Protein AF-A0A836WGA2-F1 (afdb_monomer_lite)

Foldseek 3Di:
DVVLVVVVPDDDPVVLQADDVVVVVVSLLVVLQVLLPDDDPDDDDDWACFDQYPVGTHGSCDLSSCVSNLDQEAEAEDEQLVVVLVVVVPDPPDDDDPRDSVVSVVSVVVRVVSVVVSCVSRVHYYHYAYDYPPCNVVSVVSVCVRVPD

Secondary structure (DSSP, 8-state):
-HHHHHHTT---HHHHTTS-HHHHHHHHHHHHHHHTT---S-------SEEEETTEEEESS-HHHHHHH--S-EEEEE--HHHHHHHHHT-TT---S---HHHHHHHHHHHHHHHHHHHHHH---EEEEE--TT-HHHHHHHHHHHTT-

Sequence (149 aa):
MFDVAKENGLKNRDELRKLPVIEQQKFQKIAAEKIATFTEQIIIIDTHAFINSPEGYYPGLPEHVLKIIQPTNFVAVSAKPEEIYNRRMKDDTRNRDKITLANIKKELDVQSGMISACAVITGSPVRLVLNREGKINEAADKIIQAIGL

Structure (mmCIF, N/CA/C/O backbone):
data_AF-A0A836WGA2-F1
#
_entry.id   AF-A0A836WGA2-F1
#
loop_
_atom_site.group_PDB
_atom_site.id
_atom_site.type_symbol
_atom_site.label_atom_id
_atom_site.label_alt_id
_atom_site.label_comp_id
_atom_site.label_asym_id
_atom_site.label_entity_id
_atom_site.label_seq_id
_atom_site.pdbx_PDB_ins_code
_atom_site.Cartn_x
_atom_site.Cartn_y
_atom_site.Cartn_z
_atom_site.occupancy
_atom_site.B_iso_or_equiv
_atom_site.auth_seq_id
_atom_site.auth_comp_id
_atom_site.auth_asym_id
_atom_site.auth_atom_id
_atom_site.pdbx_PDB_model_num
ATOM 1 N N . MET A 1 1 ? -4.755 11.347 -2.147 1.00 81.75 1 MET A N 1
ATOM 2 C CA . MET A 1 1 ? -3.511 12.132 -2.359 1.00 81.75 1 MET A CA 1
ATOM 3 C C . MET A 1 1 ? -3.539 12.951 -3.647 1.00 81.75 1 MET A C 1
ATOM 5 O O . MET A 1 1 ? -3.225 14.129 -3.583 1.00 81.75 1 MET A O 1
ATOM 9 N N . PHE A 1 2 ? -3.911 12.381 -4.803 1.00 84.00 2 PHE A N 1
ATOM 10 C CA . PHE A 1 2 ? -3.908 13.138 -6.065 1.00 84.00 2 PHE A CA 1
ATOM 11 C C . PHE A 1 2 ? -4.881 14.327 -6.078 1.00 84.00 2 PHE A C 1
ATOM 13 O O . PHE A 1 2 ? -4.492 15.389 -6.544 1.00 84.00 2 PHE A O 1
ATOM 20 N N . ASP A 1 3 ? -6.078 14.198 -5.500 1.00 84.88 3 ASP A N 1
ATOM 21 C CA . ASP A 1 3 ? -7.029 15.323 -5.436 1.00 84.88 3 ASP A CA 1
ATOM 22 C C . ASP A 1 3 ? -6.456 16.513 -4.660 1.00 84.88 3 ASP A C 1
ATOM 24 O O . ASP A 1 3 ? -6.488 17.640 -5.141 1.00 84.88 3 ASP A O 1
ATOM 28 N N . VAL A 1 4 ? -5.809 16.240 -3.523 1.00 85.56 4 VAL A N 1
ATOM 29 C CA . VAL A 1 4 ? -5.077 17.250 -2.744 1.00 85.56 4 VAL A CA 1
ATOM 30 C C . VAL A 1 4 ? -3.947 17.863 -3.574 1.00 85.56 4 VAL A C 1
ATOM 32 O O . VAL A 1 4 ? -3.788 19.078 -3.606 1.00 85.56 4 VAL A O 1
ATOM 35 N N . ALA A 1 5 ? -3.166 17.044 -4.282 1.00 84.81 5 ALA A N 1
ATOM 36 C CA . ALA A 1 5 ? -2.088 17.541 -5.134 1.00 84.81 5 ALA A CA 1
ATOM 37 C C . ALA A 1 5 ? -2.617 18.441 -6.267 1.00 84.81 5 ALA A C 1
ATOM 39 O O . ALA A 1 5 ? -2.002 19.457 -6.586 1.00 84.81 5 ALA A O 1
ATOM 40 N N . LYS A 1 6 ? -3.780 18.107 -6.838 1.00 87.75 6 LYS A N 1
ATOM 41 C CA . LYS A 1 6 ? -4.454 18.895 -7.875 1.00 87.75 6 LYS A CA 1
ATOM 42 C C . LYS A 1 6 ? -4.955 20.234 -7.336 1.00 87.75 6 LYS A C 1
ATOM 44 O O . LYS A 1 6 ? -4.751 21.257 -7.984 1.00 87.75 6 LYS A O 1
ATOM 49 N N . GLU A 1 7 ? -5.531 20.244 -6.134 1.00 87.62 7 GLU A N 1
ATOM 50 C CA . GLU A 1 7 ? -5.882 21.472 -5.400 1.00 87.62 7 GLU A CA 1
ATOM 51 C C . GLU A 1 7 ? -4.642 22.352 -5.127 1.00 87.62 7 GLU A C 1
ATOM 53 O O . GLU A 1 7 ? -4.758 23.569 -5.026 1.00 87.62 7 GLU A O 1
ATOM 58 N N . ASN A 1 8 ? -3.444 21.753 -5.086 1.00 80.62 8 ASN A N 1
ATOM 59 C CA . ASN A 1 8 ? -2.155 22.428 -4.898 1.00 80.62 8 ASN A CA 1
ATOM 60 C C . ASN A 1 8 ? -1.364 22.638 -6.212 1.00 80.62 8 ASN A C 1
ATOM 62 O O . ASN A 1 8 ? -0.170 22.932 -6.176 1.00 80.62 8 ASN A O 1
ATOM 66 N N . GLY A 1 9 ? -2.013 22.514 -7.377 1.00 81.62 9 GLY A N 1
ATOM 67 C CA . GLY A 1 9 ? -1.449 22.918 -8.671 1.00 81.62 9 GLY A CA 1
ATOM 68 C C . GLY A 1 9 ? -0.796 21.816 -9.513 1.00 81.62 9 GLY A C 1
ATOM 69 O O . GLY A 1 9 ? -0.323 22.119 -10.611 1.00 81.62 9 GLY A O 1
ATOM 70 N N . LEU A 1 10 ? -0.796 20.548 -9.075 1.00 85.12 10 LEU A N 1
ATOM 71 C CA . LEU A 1 10 ? -0.356 19.440 -9.934 1.00 85.12 10 LEU A CA 1
ATOM 72 C C . LEU A 1 10 ? -1.381 19.131 -11.026 1.00 85.12 10 LEU A C 1
ATOM 74 O O . LEU A 1 10 ? -2.580 19.012 -10.770 1.00 85.12 10 LEU A O 1
ATOM 78 N N . LYS A 1 11 ? -0.892 18.921 -12.250 1.00 80.38 11 LYS A N 1
ATOM 79 C CA . LYS A 1 11 ? -1.747 18.609 -13.404 1.00 80.38 11 LYS A CA 1
ATOM 80 C C . LYS A 1 11 ? -1.833 17.112 -13.668 1.00 80.38 11 LYS A C 1
ATOM 82 O O . LYS A 1 11 ? -2.869 16.643 -14.138 1.00 80.38 11 LYS A O 1
ATOM 87 N N . ASN A 1 12 ? -0.775 16.362 -13.355 1.00 79.00 12 ASN A N 1
ATOM 88 C CA . ASN A 1 12 ? -0.683 14.938 -13.666 1.00 79.00 12 ASN A CA 1
ATOM 89 C C . ASN A 1 12 ? -0.367 14.087 -12.421 1.00 79.00 12 ASN A C 1
ATOM 91 O O . ASN A 1 12 ? 0.482 14.429 -11.602 1.00 79.00 12 ASN A O 1
ATOM 95 N N . ARG A 1 13 ? -1.022 12.926 -12.297 1.00 73.81 13 ARG A N 1
ATOM 96 C CA . ARG A 1 13 ? -0.765 11.936 -11.239 1.00 73.81 13 ARG A CA 1
ATOM 97 C C . ARG A 1 13 ? 0.671 11.409 -11.277 1.00 73.81 13 ARG A C 1
ATOM 99 O O . ARG A 1 13 ? 1.224 11.095 -10.229 1.00 73.81 13 ARG A O 1
ATOM 106 N N . ASP A 1 14 ? 1.286 11.330 -12.454 1.00 74.50 14 ASP A N 1
ATOM 107 C CA . ASP A 1 14 ? 2.675 10.883 -12.591 1.00 74.50 14 ASP A CA 1
ATOM 108 C C . ASP A 1 14 ? 3.701 11.889 -12.056 1.00 74.50 14 ASP A C 1
ATOM 110 O O . ASP A 1 14 ? 4.801 11.490 -11.674 1.00 74.50 14 ASP A O 1
ATOM 114 N N . GLU A 1 15 ? 3.359 13.177 -11.998 1.00 80.25 15 GLU A N 1
ATOM 115 C CA . GLU A 1 15 ? 4.223 14.209 -11.410 1.00 80.25 15 GLU A CA 1
ATOM 116 C C . GLU A 1 15 ? 4.296 14.054 -9.888 1.00 80.25 15 GLU A C 1
ATOM 118 O O . GLU A 1 15 ? 5.348 14.271 -9.294 1.00 80.25 15 GLU A O 1
ATOM 123 N N . LEU A 1 16 ? 3.213 13.581 -9.264 1.00 82.38 16 LEU A N 1
ATOM 124 C CA . LEU A 1 16 ? 3.095 13.438 -7.814 1.00 82.38 16 LEU A CA 1
ATOM 125 C C . LEU A 1 16 ? 4.182 12.534 -7.216 1.00 82.38 16 LEU A C 1
ATOM 127 O O . LEU A 1 16 ? 4.780 12.885 -6.205 1.00 82.38 16 LEU A O 1
ATOM 131 N N . ARG A 1 17 ? 4.485 11.400 -7.863 1.00 79.06 17 ARG A N 1
ATOM 132 C CA . ARG A 1 17 ? 5.534 10.464 -7.407 1.00 79.06 17 ARG A CA 1
ATOM 133 C C . ARG A 1 17 ? 6.962 10.989 -7.598 1.00 79.06 17 ARG A C 1
ATOM 135 O O . ARG A 1 17 ? 7.895 10.422 -7.036 1.00 79.06 17 ARG A O 1
ATOM 142 N N . LYS A 1 18 ? 7.136 12.036 -8.412 1.00 83.12 18 LYS A N 1
ATOM 143 C CA . LYS A 1 18 ? 8.435 12.655 -8.716 1.00 83.12 18 LYS A CA 1
ATOM 144 C C . LYS A 1 18 ? 8.751 13.850 -7.820 1.00 83.12 18 LYS A C 1
ATOM 146 O O . LYS A 1 18 ? 9.874 14.342 -7.865 1.00 83.12 18 LYS A O 1
ATOM 151 N N . LEU A 1 19 ? 7.781 14.328 -7.041 1.00 84.81 19 LEU A N 1
ATOM 152 C CA . LEU A 1 19 ? 8.011 15.404 -6.084 1.00 84.81 19 LEU A CA 1
ATOM 153 C C . LEU A 1 19 ? 9.009 14.970 -5.002 1.00 84.81 19 LEU A C 1
ATOM 155 O O . LEU A 1 19 ? 9.092 13.777 -4.699 1.00 84.81 19 LEU A O 1
ATOM 159 N N . PRO A 1 20 ? 9.712 15.918 -4.362 1.00 87.81 20 PRO A N 1
ATOM 160 C CA . PRO A 1 20 ? 10.477 15.630 -3.154 1.00 87.81 20 PRO A C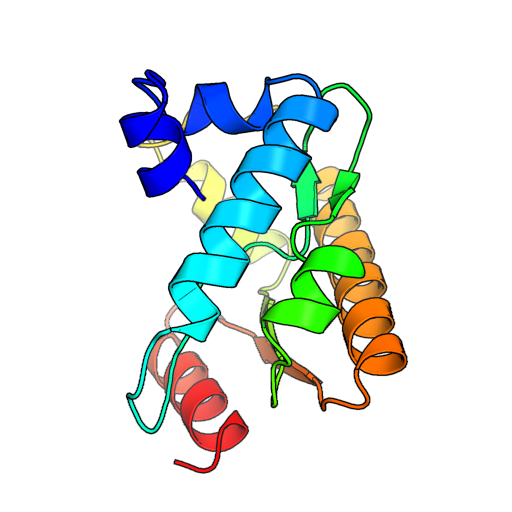A 1
ATOM 161 C C . PRO A 1 20 ? 9.598 14.954 -2.097 1.00 87.81 20 PRO A C 1
ATOM 163 O O . PRO A 1 20 ? 8.428 15.319 -1.939 1.00 87.81 20 PRO A O 1
ATOM 166 N N . VAL A 1 21 ? 10.151 14.005 -1.338 1.00 86.25 21 VAL A N 1
ATOM 167 C CA . VAL A 1 21 ? 9.380 13.258 -0.327 1.00 86.25 21 VAL A CA 1
ATOM 168 C C . VAL A 1 21 ? 8.699 14.172 0.697 1.00 86.25 21 VAL A C 1
ATOM 170 O O . VAL A 1 21 ? 7.596 13.864 1.136 1.00 86.25 21 VAL A O 1
ATOM 173 N N . ILE A 1 22 ? 9.280 15.329 1.021 1.00 88.25 22 ILE A N 1
ATOM 174 C CA . ILE A 1 22 ? 8.676 16.318 1.934 1.00 88.25 22 ILE A CA 1
ATOM 175 C C . ILE A 1 22 ? 7.317 16.825 1.415 1.00 88.25 22 ILE A C 1
ATOM 177 O O . ILE A 1 22 ? 6.350 16.900 2.175 1.00 88.25 22 ILE A O 1
ATOM 181 N N . GLU A 1 23 ? 7.199 17.117 0.117 1.00 89.00 23 GLU A N 1
ATOM 182 C CA . GLU A 1 23 ? 5.922 17.537 -0.478 1.00 89.00 23 GLU A CA 1
ATOM 183 C C . GLU A 1 23 ? 4.923 16.373 -0.517 1.00 89.00 23 GLU A C 1
ATOM 185 O O . GLU A 1 23 ? 3.735 16.545 -0.237 1.00 89.00 23 GLU A O 1
ATOM 190 N N . GLN A 1 24 ? 5.408 15.156 -0.783 1.00 88.94 24 GLN A N 1
ATOM 191 C CA . GLN A 1 24 ? 4.568 13.958 -0.743 1.00 88.94 24 GLN A CA 1
ATOM 192 C C . GLN A 1 24 ? 4.015 13.704 0.669 1.00 88.94 24 GLN A C 1
ATOM 194 O O . GLN A 1 24 ? 2.822 13.439 0.805 1.00 88.94 24 GLN A O 1
ATOM 199 N N . GLN A 1 25 ? 4.831 13.870 1.716 1.00 90.94 25 GLN A N 1
ATOM 200 C CA . GLN A 1 25 ? 4.411 13.780 3.122 1.00 90.94 25 GLN A CA 1
ATOM 201 C C . GLN A 1 25 ? 3.300 14.780 3.445 1.00 90.94 25 GLN A C 1
ATOM 203 O O . GLN A 1 25 ? 2.289 14.420 4.051 1.00 90.94 25 GLN A O 1
ATOM 208 N N . LYS A 1 26 ? 3.452 16.033 3.003 1.00 92.38 26 LYS A N 1
ATOM 209 C CA . LYS A 1 26 ? 2.434 17.072 3.195 1.00 92.38 26 LYS A CA 1
ATOM 210 C C . LYS A 1 26 ? 1.101 16.667 2.562 1.00 92.38 26 LYS A C 1
ATOM 212 O O . LYS A 1 26 ? 0.062 16.744 3.218 1.00 92.38 26 LYS A O 1
ATOM 217 N N . PHE A 1 27 ? 1.115 16.189 1.318 1.00 92.62 27 PHE A N 1
ATOM 218 C CA . PHE A 1 27 ? -0.109 15.757 0.636 1.00 92.62 27 PHE A CA 1
ATOM 219 C C . PHE A 1 27 ? -0.707 14.471 1.211 1.00 92.62 27 PHE A C 1
ATOM 221 O O . PHE A 1 27 ? -1.932 14.339 1.237 1.00 92.62 27 PHE A O 1
ATOM 228 N N . GLN A 1 28 ? 0.121 13.538 1.688 1.00 93.62 28 GLN A N 1
ATOM 229 C CA . GLN A 1 28 ? -0.342 12.352 2.408 1.00 93.62 28 GLN A CA 1
ATOM 230 C C . GLN A 1 28 ? -1.082 12.742 3.686 1.00 93.62 28 GLN A C 1
ATOM 232 O O . GLN A 1 28 ? -2.193 12.262 3.905 1.00 93.62 28 GLN A O 1
ATOM 237 N N . LYS A 1 29 ? -0.512 13.652 4.483 1.00 95.19 29 LYS A N 1
ATOM 238 C CA . LYS A 1 29 ? -1.124 14.128 5.725 1.00 95.19 29 LYS A CA 1
ATOM 239 C C . LYS A 1 29 ? -2.480 14.792 5.480 1.00 95.19 29 LYS A C 1
ATOM 241 O O . LYS A 1 29 ? -3.461 14.382 6.085 1.00 95.19 29 LYS A O 1
ATOM 246 N N . ILE A 1 30 ? -2.560 15.741 4.547 1.00 95.25 30 ILE A N 1
ATOM 247 C CA . ILE A 1 30 ? -3.824 16.430 4.228 1.00 95.25 30 ILE A CA 1
ATOM 248 C C . ILE A 1 30 ? -4.874 15.434 3.711 1.00 95.25 30 ILE A C 1
ATOM 250 O O . ILE A 1 30 ? -6.047 15.510 4.071 1.00 95.25 30 ILE A O 1
ATOM 254 N N . ALA A 1 31 ? -4.467 14.472 2.875 1.00 95.12 31 ALA A N 1
ATOM 255 C CA . ALA A 1 31 ? -5.382 13.442 2.391 1.00 95.12 31 ALA A CA 1
ATOM 256 C C . ALA A 1 31 ? -5.890 12.544 3.529 1.00 95.12 31 ALA A C 1
ATOM 258 O O . ALA A 1 31 ? -7.075 12.225 3.552 1.00 95.12 31 ALA A O 1
ATOM 259 N N . ALA A 1 32 ? -5.017 12.164 4.464 1.00 96.81 32 ALA A N 1
ATOM 260 C CA . ALA A 1 32 ? -5.381 11.387 5.643 1.00 96.81 32 ALA A CA 1
ATOM 261 C C . ALA A 1 32 ? -6.368 12.145 6.540 1.00 96.81 32 ALA A C 1
ATOM 263 O O . ALA A 1 32 ? -7.379 11.576 6.938 1.00 96.81 32 ALA A O 1
ATOM 264 N N . GLU A 1 33 ? -6.116 13.431 6.799 1.00 96.94 33 GLU A N 1
ATOM 265 C CA . GLU A 1 33 ? -7.012 14.290 7.583 1.00 96.94 33 GLU A CA 1
ATOM 266 C C . GLU A 1 33 ? -8.384 14.407 6.915 1.00 96.94 33 GLU A C 1
ATOM 268 O O . GLU A 1 33 ? -9.397 14.250 7.586 1.00 96.94 33 GLU A O 1
ATOM 273 N N . LYS A 1 34 ? -8.435 14.588 5.587 1.00 95.81 34 LYS A N 1
ATOM 274 C CA . LYS A 1 34 ? -9.697 14.618 4.830 1.00 95.81 34 LYS A CA 1
ATOM 275 C C . LYS A 1 34 ? -10.462 13.297 4.948 1.00 95.81 34 LYS A C 1
ATOM 277 O O . LYS A 1 34 ? -11.654 13.319 5.234 1.00 95.81 34 LYS A O 1
ATOM 282 N N . ILE A 1 35 ? -9.785 12.160 4.774 1.00 95.56 35 ILE A N 1
ATOM 283 C CA . ILE A 1 35 ? -10.393 10.827 4.926 1.00 95.56 35 ILE A CA 1
ATOM 284 C C . ILE A 1 35 ? -10.947 10.632 6.342 1.00 95.56 35 ILE A C 1
ATOM 286 O O . ILE A 1 35 ? -12.046 10.117 6.489 1.00 95.56 35 ILE A O 1
ATOM 290 N N . ALA A 1 36 ? -10.238 11.088 7.376 1.00 95.44 36 ALA A N 1
ATOM 291 C CA . ALA A 1 36 ? -10.691 10.971 8.762 1.00 95.44 36 ALA A CA 1
ATOM 292 C C . ALA A 1 36 ? -11.959 11.793 9.081 1.00 95.44 36 ALA A C 1
ATOM 294 O O . ALA A 1 36 ? -12.542 11.611 10.145 1.00 95.44 36 ALA A O 1
ATOM 295 N N . THR A 1 37 ? -12.399 12.688 8.184 1.00 96.12 37 THR A N 1
ATOM 296 C CA . THR A 1 37 ? -13.664 13.432 8.346 1.00 96.12 37 THR A CA 1
ATOM 297 C C . THR A 1 37 ? -14.891 12.699 7.802 1.00 96.12 37 THR A C 1
ATOM 299 O O . THR A 1 37 ? -16.013 13.140 8.044 1.00 96.12 37 THR A O 1
ATOM 302 N N . PHE A 1 38 ? -14.696 11.611 7.055 1.00 96.12 38 PHE A N 1
ATOM 303 C CA . PHE A 1 38 ? -15.779 10.810 6.490 1.00 96.12 38 PHE A CA 1
ATOM 304 C C . PHE A 1 38 ? -16.560 10.095 7.598 1.00 96.12 38 PHE A C 1
ATOM 306 O O . PHE A 1 38 ? -15.986 9.630 8.583 1.00 96.12 38 PHE A O 1
ATOM 313 N N . THR A 1 39 ? -17.884 10.048 7.455 1.00 94.81 39 THR A N 1
ATOM 314 C CA . THR A 1 39 ? -18.818 9.541 8.480 1.00 94.81 39 THR A CA 1
ATOM 315 C C . THR A 1 39 ? -19.548 8.276 8.042 1.00 94.81 39 THR A C 1
ATOM 317 O O . THR A 1 39 ? -20.377 7.739 8.779 1.00 94.81 39 THR A O 1
ATOM 320 N N . GLU A 1 40 ? -19.245 7.787 6.843 1.00 94.81 40 GLU A N 1
ATOM 321 C CA . GLU A 1 40 ? -19.740 6.534 6.309 1.00 94.81 40 GLU A CA 1
ATOM 322 C C . GLU A 1 40 ? -19.322 5.359 7.198 1.00 94.81 40 GLU A C 1
ATOM 324 O O . GLU A 1 40 ? -18.217 5.309 7.735 1.00 94.81 40 GLU A O 1
ATOM 329 N N . GLN A 1 41 ? -20.203 4.362 7.306 1.00 92.00 41 GLN A N 1
ATOM 330 C CA . GLN A 1 41 ? -19.942 3.168 8.111 1.00 92.00 41 GLN A CA 1
ATOM 331 C C . GLN A 1 41 ? -18.722 2.380 7.612 1.00 92.00 41 GLN A C 1
ATOM 333 O O . GLN A 1 41 ? -18.029 1.746 8.406 1.00 92.00 41 GLN A O 1
ATOM 338 N N . ILE A 1 42 ? -18.483 2.384 6.296 1.00 93.00 42 ILE A N 1
ATOM 339 C CA . ILE A 1 42 ? -17.392 1.650 5.654 1.00 93.00 42 ILE A CA 1
ATOM 340 C C . ILE A 1 42 ? -16.716 2.569 4.649 1.00 93.00 42 ILE A C 1
ATOM 342 O O . ILE A 1 42 ? -17.334 3.014 3.682 1.00 93.00 42 ILE A O 1
ATOM 346 N N . ILE A 1 43 ? -15.425 2.804 4.862 1.00 94.88 43 ILE A N 1
ATOM 347 C CA . ILE A 1 43 ? -14.580 3.610 3.985 1.00 94.88 43 ILE A CA 1
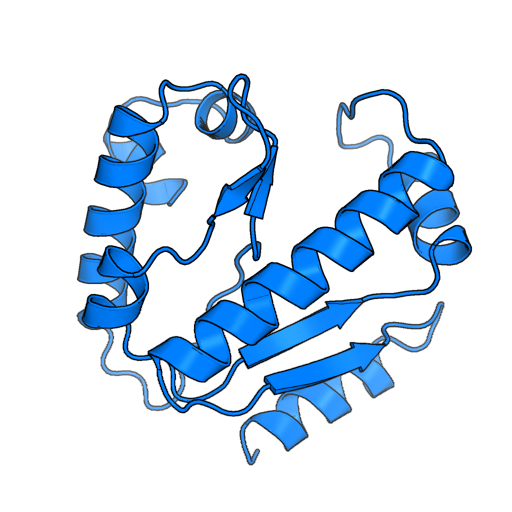ATOM 348 C C . ILE A 1 43 ? -13.518 2.689 3.387 1.00 94.88 43 ILE A C 1
ATOM 350 O O . ILE A 1 43 ? -12.674 2.145 4.099 1.00 94.88 43 ILE A O 1
ATOM 354 N N . ILE A 1 44 ? -13.551 2.512 2.065 1.00 94.62 44 ILE A N 1
ATOM 355 C CA . ILE A 1 44 ? -12.538 1.743 1.335 1.00 94.62 44 ILE A CA 1
ATOM 356 C C . ILE A 1 44 ? -11.507 2.712 0.765 1.00 94.62 44 ILE A C 1
ATOM 358 O O . ILE A 1 44 ? -11.834 3.589 -0.034 1.00 94.62 44 ILE A O 1
ATOM 362 N N . ILE A 1 45 ? -10.248 2.527 1.156 1.00 95.12 45 ILE A N 1
ATOM 363 C CA . ILE A 1 45 ? -9.133 3.364 0.714 1.00 95.12 45 ILE A CA 1
ATOM 364 C C . ILE A 1 45 ? -8.294 2.571 -0.291 1.00 95.12 45 ILE A C 1
ATOM 366 O O . ILE A 1 45 ? -7.483 1.731 0.095 1.00 95.12 45 ILE A O 1
ATOM 370 N N . ASP A 1 46 ? -8.474 2.849 -1.585 1.00 93.69 46 ASP A N 1
ATOM 371 C CA . ASP A 1 46 ? -7.579 2.342 -2.632 1.00 93.69 46 ASP A CA 1
ATOM 372 C C . ASP A 1 46 ? -6.264 3.130 -2.613 1.00 93.69 46 ASP A C 1
ATOM 374 O O . ASP A 1 46 ? -6.206 4.321 -2.935 1.00 93.69 46 ASP A O 1
ATOM 378 N N . THR A 1 47 ? -5.197 2.467 -2.183 1.00 92.88 47 THR A N 1
ATOM 379 C CA . THR A 1 47 ? -3.871 3.062 -2.057 1.00 92.88 47 THR A CA 1
ATOM 380 C C . THR A 1 47 ? -2.785 2.026 -2.310 1.00 92.88 47 THR A C 1
ATOM 382 O O . THR A 1 47 ? -3.017 0.818 -2.319 1.00 92.88 47 THR A O 1
ATOM 385 N N . HIS A 1 48 ? -1.562 2.503 -2.508 1.00 92.44 48 HIS A N 1
ATOM 386 C CA . HIS A 1 48 ? -0.396 1.643 -2.633 1.00 92.44 48 HIS A CA 1
ATOM 387 C C . HIS A 1 48 ? 0.289 1.470 -1.273 1.00 92.44 48 HIS A C 1
ATOM 389 O O . HIS A 1 48 ? 0.378 2.419 -0.500 1.00 92.44 48 HIS A O 1
ATOM 395 N N . ALA A 1 49 ? 0.845 0.285 -1.005 1.00 94.25 49 ALA A N 1
ATOM 396 C CA . ALA A 1 49 ? 1.701 0.070 0.167 1.00 94.25 49 ALA A CA 1
ATOM 397 C C . ALA A 1 49 ? 2.956 0.959 0.124 1.00 94.25 49 ALA A C 1
ATOM 399 O O . ALA A 1 49 ? 3.422 1.453 1.148 1.00 94.25 49 ALA A O 1
ATOM 400 N N . PHE A 1 50 ? 3.469 1.192 -1.084 1.00 92.69 50 PHE A N 1
ATOM 401 C CA . PHE A 1 50 ? 4.577 2.089 -1.370 1.00 92.69 50 PHE A CA 1
ATOM 402 C C . PHE A 1 50 ? 4.454 2.661 -2.775 1.00 92.69 50 PHE A C 1
ATOM 404 O O . PHE A 1 50 ? 3.736 2.134 -3.624 1.00 92.69 50 PHE A O 1
ATOM 411 N N . ILE A 1 51 ? 5.227 3.702 -3.039 1.00 87.12 51 ILE A N 1
ATOM 412 C CA . ILE A 1 51 ? 5.451 4.229 -4.379 1.00 87.12 51 ILE A CA 1
ATOM 413 C C . ILE A 1 51 ? 6.946 4.296 -4.668 1.00 87.12 51 ILE A C 1
ATOM 415 O O . ILE A 1 51 ? 7.764 4.493 -3.771 1.00 87.12 51 ILE A O 1
ATOM 419 N N . ASN A 1 52 ? 7.298 4.116 -5.938 1.00 83.62 52 ASN A N 1
ATOM 420 C CA . ASN A 1 52 ? 8.663 4.318 -6.406 1.00 83.62 52 ASN A CA 1
ATOM 421 C C . ASN A 1 52 ? 8.910 5.827 -6.508 1.00 83.62 52 ASN A C 1
ATOM 423 O O . ASN A 1 52 ? 8.284 6.490 -7.342 1.00 83.62 52 ASN A O 1
ATOM 427 N N . SER A 1 53 ? 9.798 6.349 -5.666 1.00 80.62 53 SER A N 1
ATOM 428 C CA . SER A 1 53 ? 10.291 7.724 -5.724 1.00 80.62 53 SER A CA 1
ATOM 429 C C . SER A 1 53 ? 11.760 7.740 -6.177 1.00 80.62 53 SER A C 1
ATOM 431 O O . SER A 1 53 ? 12.417 6.692 -6.185 1.00 80.62 53 SER A O 1
ATOM 433 N N . PRO A 1 54 ? 12.315 8.912 -6.532 1.00 76.19 54 PRO A N 1
ATOM 434 C CA . PRO A 1 54 ? 13.749 9.051 -6.802 1.00 76.19 54 PRO A CA 1
ATOM 435 C C . PRO A 1 54 ? 14.654 8.606 -5.638 1.00 76.19 54 PRO A C 1
ATOM 437 O O . PRO A 1 54 ? 15.814 8.272 -5.856 1.00 76.19 54 PRO A O 1
ATOM 440 N N . GLU A 1 55 ? 14.122 8.580 -4.414 1.00 83.19 55 GLU A N 1
ATOM 441 C CA . GLU A 1 55 ? 14.838 8.259 -3.173 1.00 83.19 55 GLU A CA 1
ATOM 442 C C . GLU A 1 55 ? 14.663 6.784 -2.751 1.00 83.19 5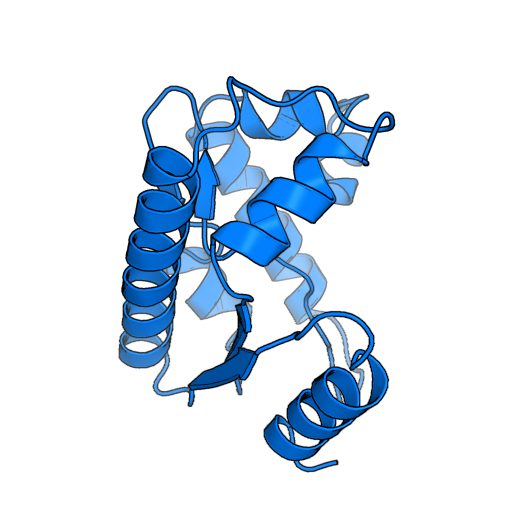5 GLU A C 1
ATOM 444 O O . GLU A 1 55 ? 15.245 6.345 -1.760 1.00 83.19 55 GLU A O 1
ATOM 449 N N . GLY A 1 56 ? 13.881 5.997 -3.502 1.00 86.50 56 GLY A N 1
ATOM 450 C CA . GLY A 1 56 ? 13.629 4.577 -3.248 1.00 86.50 56 GLY A CA 1
ATOM 451 C C . GLY A 1 56 ? 12.145 4.247 -3.077 1.00 86.50 56 GLY A C 1
ATOM 452 O O . GLY A 1 56 ? 11.268 4.901 -3.640 1.00 86.50 56 GLY A O 1
ATOM 453 N N . TYR A 1 57 ? 11.850 3.189 -2.317 1.00 90.25 57 TYR A N 1
ATOM 454 C CA . TYR A 1 57 ? 10.472 2.819 -1.991 1.00 90.25 57 TYR A CA 1
ATOM 455 C C . TYR A 1 57 ? 9.954 3.710 -0.866 1.00 90.25 57 TYR A C 1
ATOM 457 O O . TYR A 1 57 ? 10.318 3.531 0.296 1.00 90.25 57 TYR A O 1
ATOM 465 N N . TYR A 1 58 ? 9.096 4.663 -1.211 1.00 91.56 58 TYR A N 1
ATOM 466 C CA . TYR A 1 58 ? 8.490 5.560 -0.242 1.00 91.56 58 TYR A CA 1
ATOM 467 C C . TYR A 1 58 ? 7.158 4.977 0.267 1.00 91.56 58 TYR A C 1
ATOM 469 O O . TYR A 1 58 ? 6.307 4.636 -0.563 1.00 91.56 58 TYR A O 1
ATOM 477 N N . PRO A 1 59 ? 6.948 4.829 1.591 1.00 94.00 59 PRO A N 1
ATOM 478 C CA . PRO A 1 59 ? 5.728 4.231 2.128 1.00 94.00 59 PRO A CA 1
ATOM 479 C C . PRO A 1 59 ? 4.474 5.020 1.741 1.00 94.00 59 PRO A C 1
ATOM 481 O O . PRO A 1 59 ? 4.419 6.242 1.875 1.00 94.00 59 PRO A O 1
ATOM 484 N N . GLY A 1 60 ? 3.436 4.313 1.299 1.00 93.81 60 GLY A N 1
ATOM 485 C CA . GLY A 1 60 ? 2.125 4.913 1.039 1.00 93.81 60 GLY A CA 1
ATOM 486 C C . GLY A 1 60 ? 1.300 5.121 2.310 1.00 93.81 60 GLY A C 1
ATOM 487 O O . GLY A 1 60 ? 0.400 5.957 2.326 1.00 93.81 60 GLY A O 1
ATOM 488 N N . LEU A 1 61 ? 1.630 4.385 3.376 1.00 95.81 61 LEU A N 1
ATOM 489 C CA . LEU A 1 61 ? 0.982 4.444 4.686 1.00 95.81 61 LEU A CA 1
ATOM 490 C C . LEU A 1 61 ? 2.032 4.552 5.809 1.00 95.81 61 LEU A C 1
ATOM 492 O O . LEU A 1 61 ? 2.200 3.621 6.595 1.00 95.81 61 LEU A O 1
ATOM 496 N N . PRO A 1 62 ? 2.800 5.654 5.879 1.00 95.38 62 PRO A N 1
ATOM 497 C CA . PRO A 1 62 ? 3.729 5.879 6.982 1.00 95.38 62 PRO A CA 1
ATOM 498 C C . PRO A 1 62 ? 2.985 6.097 8.307 1.00 95.38 62 PRO A C 1
ATOM 500 O O . PRO A 1 62 ? 1.795 6.412 8.334 1.00 95.38 62 PRO A O 1
ATOM 503 N N . GLU A 1 63 ? 3.711 6.001 9.421 1.00 95.81 63 GLU A N 1
ATOM 504 C CA . GLU A 1 63 ? 3.157 6.099 10.780 1.00 95.81 63 GLU A CA 1
ATOM 505 C C . GLU A 1 63 ? 2.246 7.324 10.986 1.00 95.81 63 GLU A C 1
ATOM 507 O O . GLU A 1 63 ? 1.160 7.199 11.548 1.00 95.81 63 GLU A O 1
ATOM 512 N N . HIS A 1 64 ? 2.647 8.502 10.497 1.00 94.88 64 HIS A N 1
ATOM 513 C CA . HIS A 1 64 ? 1.851 9.722 10.654 1.00 94.88 64 HIS A CA 1
ATOM 514 C C . HIS A 1 64 ? 0.497 9.652 9.929 1.00 94.88 64 HIS A C 1
ATOM 516 O O . HIS A 1 64 ? -0.466 10.239 10.407 1.00 94.88 64 HIS A O 1
ATOM 522 N N . VAL A 1 65 ? 0.403 8.918 8.815 1.00 97.19 65 VAL A N 1
ATOM 523 C CA . VAL A 1 65 ? -0.864 8.655 8.116 1.00 97.19 65 VAL A CA 1
ATOM 524 C C . VAL A 1 65 ? -1.681 7.623 8.884 1.00 97.19 65 VAL A C 1
ATOM 526 O O . VAL A 1 65 ? -2.870 7.832 9.113 1.00 97.19 65 VAL A O 1
ATOM 529 N N . LEU A 1 66 ? -1.048 6.530 9.321 1.00 97.69 66 LEU A N 1
ATOM 530 C CA . LEU A 1 66 ? -1.712 5.457 10.067 1.00 97.69 66 LEU A CA 1
ATOM 531 C C . LEU A 1 66 ? -2.351 5.964 11.368 1.00 97.69 66 LEU A C 1
ATOM 533 O O . LEU A 1 66 ? -3.465 5.564 11.689 1.00 97.69 66 LEU A O 1
ATOM 537 N N . LYS A 1 67 ? -1.688 6.888 12.075 1.00 96.94 67 LYS A N 1
ATOM 538 C CA . LYS A 1 67 ? -2.210 7.533 13.293 1.00 96.94 67 LYS A CA 1
ATOM 539 C C . LYS A 1 67 ? -3.474 8.364 13.059 1.00 96.94 67 LYS A C 1
ATOM 541 O O . LYS A 1 67 ? -4.279 8.496 13.978 1.00 96.94 67 LYS A O 1
ATOM 546 N N . ILE A 1 68 ? -3.628 8.925 11.858 1.00 97.56 68 ILE A N 1
ATOM 547 C CA . ILE A 1 68 ? -4.782 9.748 11.477 1.00 97.56 68 ILE A CA 1
ATOM 548 C C . ILE A 1 68 ? -5.923 8.858 10.976 1.00 97.56 68 ILE A C 1
ATOM 550 O O . ILE A 1 68 ? -7.043 8.990 11.449 1.00 97.56 68 ILE A O 1
ATOM 554 N N . ILE A 1 69 ? -5.635 7.944 10.042 1.00 96.69 69 ILE A N 1
ATOM 555 C CA . ILE A 1 69 ? -6.657 7.110 9.390 1.00 96.69 69 ILE A CA 1
ATOM 556 C C . ILE A 1 69 ? -7.180 6.011 10.321 1.00 96.69 69 ILE A C 1
ATOM 558 O O . ILE A 1 69 ? -8.346 5.651 10.219 1.00 96.69 69 ILE A O 1
ATOM 562 N N . GLN A 1 70 ? -6.327 5.464 11.196 1.00 96.44 70 GLN A N 1
ATOM 563 C CA . GLN A 1 70 ? -6.664 4.367 12.116 1.00 96.44 70 GLN A CA 1
ATOM 564 C C . GLN A 1 70 ? -7.393 3.202 11.413 1.00 96.44 70 GLN A C 1
ATOM 566 O O . GLN A 1 70 ? -8.517 2.854 11.776 1.00 96.44 70 GLN A O 1
ATOM 571 N N . PRO A 1 71 ? -6.785 2.604 10.367 1.00 96.00 71 PRO A N 1
ATOM 572 C CA . PRO A 1 71 ? -7.454 1.592 9.557 1.00 96.00 71 PRO A CA 1
ATOM 573 C C . PRO A 1 71 ? -7.786 0.354 10.389 1.00 96.00 71 PRO A C 1
ATOM 575 O O . PRO A 1 71 ? -6.934 -0.131 11.127 1.00 96.00 71 PRO A O 1
ATOM 578 N N . THR A 1 72 ? -8.980 -0.213 10.221 1.00 95.75 72 THR A N 1
ATOM 579 C CA . THR A 1 72 ? -9.405 -1.427 10.943 1.00 95.75 72 THR A CA 1
ATOM 580 C C . THR A 1 72 ? -8.936 -2.715 10.273 1.00 95.75 72 THR A C 1
ATOM 582 O O . THR A 1 72 ? -8.811 -3.744 10.927 1.00 95.75 72 THR A O 1
ATOM 585 N N . ASN A 1 73 ? -8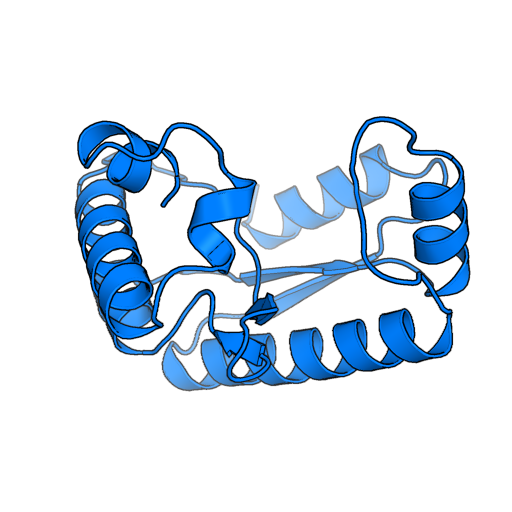.671 -2.680 8.964 1.00 95.62 73 ASN A N 1
ATOM 586 C CA . ASN A 1 73 ? -8.292 -3.837 8.160 1.00 95.62 73 ASN A CA 1
ATOM 587 C C . ASN A 1 73 ? -7.332 -3.398 7.051 1.00 95.62 73 ASN A C 1
ATOM 589 O O . ASN A 1 73 ? -7.490 -2.327 6.466 1.00 95.62 73 ASN A O 1
ATOM 593 N N . PHE A 1 74 ? -6.392 -4.269 6.692 1.00 96.88 74 PHE A N 1
ATOM 594 C CA . PHE A 1 74 ? -5.624 -4.144 5.456 1.00 96.88 74 PHE A CA 1
ATOM 595 C C . PHE A 1 74 ? -5.980 -5.271 4.500 1.00 96.88 74 PHE A C 1
ATOM 597 O O . PHE A 1 74 ? -6.048 -6.440 4.887 1.00 96.88 74 PHE A O 1
ATOM 604 N N . VAL A 1 75 ? -6.119 -4.934 3.221 1.00 96.81 75 VAL A N 1
ATOM 605 C CA . VAL A 1 75 ? -6.280 -5.923 2.158 1.00 96.81 75 VAL A CA 1
ATOM 606 C C . VAL A 1 75 ? -5.155 -5.757 1.146 1.00 96.81 75 VAL A C 1
ATOM 608 O O . VAL A 1 75 ? -5.094 -4.778 0.408 1.00 96.81 75 VAL A O 1
ATOM 611 N N . ALA A 1 76 ? -4.239 -6.723 1.122 1.00 96.31 76 ALA A N 1
ATOM 612 C CA . ALA A 1 76 ? -3.140 -6.761 0.172 1.00 96.31 76 ALA A CA 1
ATOM 613 C C . ALA A 1 76 ? -3.575 -7.545 -1.068 1.00 96.31 76 ALA A C 1
ATOM 615 O O . ALA A 1 76 ? -3.628 -8.776 -1.051 1.00 96.31 76 ALA A O 1
ATOM 616 N N . VAL A 1 77 ? -3.882 -6.838 -2.155 1.00 96.06 77 VAL A N 1
ATOM 617 C CA . VAL A 1 77 ? -4.192 -7.469 -3.443 1.00 96.06 77 VAL A CA 1
ATOM 618 C C . VAL A 1 77 ? -2.891 -7.756 -4.193 1.00 96.06 77 VAL A C 1
ATOM 620 O O . VAL A 1 77 ? -2.032 -6.887 -4.342 1.00 96.06 77 VAL A O 1
ATOM 623 N N . SER A 1 78 ? -2.734 -8.991 -4.662 1.00 95.00 78 SER A N 1
ATOM 624 C CA . SER A 1 78 ? -1.562 -9.448 -5.411 1.00 95.00 78 SER A CA 1
ATOM 625 C C . SER A 1 78 ? -1.964 -10.437 -6.510 1.00 95.00 78 SER A C 1
ATOM 627 O O . SER A 1 78 ? -3.115 -10.856 -6.600 1.00 95.00 78 SER A O 1
ATOM 629 N N . ALA A 1 79 ? -1.028 -10.805 -7.375 1.00 96.31 79 ALA A N 1
ATOM 630 C CA . ALA A 1 79 ? -1.172 -11.858 -8.373 1.00 96.31 79 ALA A CA 1
ATOM 631 C C . ALA A 1 79 ? 0.197 -12.505 -8.616 1.00 96.31 79 ALA A C 1
ATOM 633 O O . ALA A 1 79 ? 1.218 -12.020 -8.123 1.00 96.31 79 ALA A O 1
ATOM 634 N N . LYS A 1 80 ? 0.239 -13.605 -9.375 1.00 95.69 80 LYS A N 1
ATOM 635 C CA . LYS A 1 80 ? 1.526 -14.211 -9.738 1.00 95.69 80 LYS A CA 1
ATOM 636 C C . LYS A 1 80 ? 2.377 -13.203 -10.524 1.00 95.69 80 LYS A C 1
ATOM 638 O O . LYS A 1 80 ? 1.812 -12.488 -11.358 1.00 95.69 80 LYS A O 1
ATOM 643 N N . PRO A 1 81 ? 3.707 -13.151 -10.322 1.00 94.81 81 PRO A N 1
ATOM 644 C CA . PRO A 1 81 ? 4.575 -12.232 -11.056 1.00 94.81 81 PRO A CA 1
ATOM 645 C C . PRO A 1 81 ? 4.377 -12.291 -12.575 1.00 94.81 81 PRO A C 1
ATOM 647 O O . PRO A 1 81 ? 4.374 -11.255 -13.235 1.00 94.81 81 PRO A O 1
ATOM 650 N N . GLU A 1 82 ? 4.148 -13.487 -13.116 1.00 94.44 82 GLU A N 1
ATOM 651 C CA . GLU A 1 82 ? 3.913 -13.739 -14.538 1.00 94.44 82 GLU A CA 1
ATOM 652 C C . GLU A 1 82 ? 2.575 -13.160 -15.015 1.00 94.44 82 GLU A C 1
ATOM 654 O O . GLU A 1 82 ? 2.501 -12.567 -16.089 1.00 94.44 82 GLU A O 1
ATOM 659 N N . GLU A 1 83 ? 1.521 -13.265 -14.203 1.00 94.62 83 GLU A N 1
ATOM 660 C CA . GLU A 1 83 ? 0.218 -12.660 -14.502 1.00 94.62 83 GLU A CA 1
ATOM 661 C C . GLU A 1 83 ? 0.312 -11.134 -14.478 1.00 94.62 83 GLU A C 1
ATOM 663 O O . GLU A 1 83 ? -0.176 -10.468 -15.390 1.00 94.62 83 GLU A O 1
ATOM 668 N N . ILE A 1 84 ? 0.999 -10.571 -13.477 1.00 93.38 84 ILE A N 1
ATOM 669 C CA . ILE A 1 84 ? 1.251 -9.129 -13.406 1.00 93.38 84 ILE A CA 1
ATOM 670 C C . ILE A 1 84 ? 2.022 -8.689 -14.648 1.00 93.38 84 ILE A C 1
ATOM 672 O O . ILE A 1 84 ? 1.578 -7.768 -15.326 1.00 93.38 84 ILE A O 1
ATOM 676 N N . TYR A 1 85 ? 3.132 -9.356 -14.974 1.00 92.31 85 TYR A N 1
ATOM 677 C CA . TYR A 1 85 ? 3.952 -9.055 -16.147 1.00 92.31 85 TYR A CA 1
ATOM 678 C C . TYR A 1 85 ? 3.116 -9.035 -17.429 1.00 92.31 85 TYR A C 1
ATOM 680 O O . TYR A 1 85 ? 3.103 -8.028 -18.136 1.00 92.31 85 TYR A O 1
ATOM 688 N N . ASN A 1 86 ? 2.339 -10.094 -17.672 1.00 91.81 86 ASN A N 1
ATOM 689 C CA . ASN A 1 86 ? 1.480 -10.210 -18.847 1.00 91.81 86 ASN A CA 1
ATOM 690 C C . ASN A 1 86 ? 0.421 -9.101 -18.910 1.00 91.81 86 ASN A C 1
ATOM 692 O O . ASN A 1 86 ? 0.179 -8.557 -19.985 1.00 91.81 86 ASN A O 1
ATOM 696 N N . ARG A 1 87 ? -0.186 -8.728 -17.775 1.00 91.06 87 ARG A N 1
ATOM 697 C CA . ARG A 1 87 ? -1.125 -7.595 -17.705 1.00 91.06 87 ARG A CA 1
ATOM 698 C C . ARG A 1 87 ? -0.435 -6.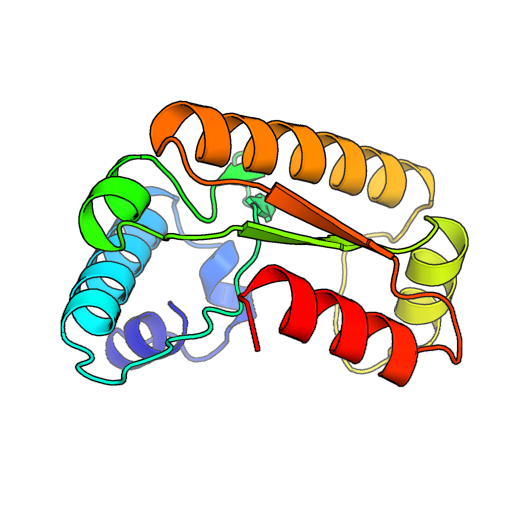272 -18.020 1.00 91.06 87 ARG A C 1
ATOM 700 O O . ARG A 1 87 ? -1.003 -5.462 -18.739 1.00 91.06 87 ARG A O 1
ATOM 707 N N . ARG A 1 88 ? 0.779 -6.037 -17.498 1.00 89.25 88 ARG A N 1
ATOM 708 C CA . ARG A 1 88 ? 1.520 -4.787 -17.748 1.00 89.25 88 ARG A CA 1
ATOM 709 C C . ARG A 1 88 ? 1.980 -4.671 -19.206 1.00 89.25 88 ARG A C 1
ATOM 711 O O . ARG A 1 88 ? 1.983 -3.563 -19.716 1.00 89.25 88 ARG A O 1
ATOM 718 N N . MET A 1 89 ? 2.335 -5.781 -19.856 1.00 86.38 89 MET A N 1
ATOM 719 C CA . MET A 1 89 ? 2.743 -5.812 -21.270 1.00 86.38 89 MET A CA 1
ATOM 720 C C . MET A 1 89 ? 1.595 -5.551 -22.252 1.00 86.38 89 MET A C 1
ATOM 722 O O . MET A 1 89 ? 1.852 -5.148 -23.377 1.00 86.38 89 MET A O 1
ATOM 726 N N . LYS A 1 90 ? 0.347 -5.808 -21.844 1.00 87.50 90 LYS A N 1
ATOM 727 C CA . LYS A 1 90 ? -0.863 -5.585 -22.654 1.00 87.50 90 LYS A CA 1
ATOM 728 C C . LYS A 1 90 ? -1.524 -4.224 -22.399 1.00 87.50 90 LYS A C 1
ATOM 730 O O . LYS A 1 90 ? -2.578 -3.951 -22.962 1.00 87.50 90 LYS A O 1
ATOM 735 N N . ASP A 1 91 ? -0.977 -3.428 -21.484 1.00 79.38 91 ASP A N 1
ATOM 736 C CA . ASP A 1 91 ? -1.571 -2.171 -21.035 1.00 79.38 91 ASP A CA 1
ATOM 737 C C . ASP A 1 91 ? -0.847 -0.978 -21.668 1.00 79.38 91 ASP A C 1
ATOM 739 O O . ASP A 1 91 ? 0.154 -0.496 -21.137 1.00 79.38 91 ASP A O 1
ATOM 743 N N . ASP A 1 92 ? -1.395 -0.485 -22.779 1.00 74.94 92 ASP A N 1
ATOM 744 C CA . ASP A 1 92 ? -0.837 0.639 -23.544 1.00 74.94 92 ASP A CA 1
ATOM 745 C C . ASP A 1 92 ? -1.160 2.013 -22.928 1.00 74.94 92 ASP A C 1
ATOM 747 O O . ASP A 1 92 ? -0.692 3.048 -23.400 1.00 74.94 92 ASP A O 1
ATOM 751 N N . THR A 1 93 ? -1.966 2.058 -21.861 1.00 70.88 93 THR A N 1
ATOM 752 C CA . THR A 1 93 ? -2.460 3.323 -21.291 1.00 70.88 93 THR A CA 1
ATOM 753 C C . THR A 1 93 ? -1.480 3.985 -20.323 1.00 70.88 93 THR A C 1
ATOM 755 O O . THR A 1 93 ? -1.702 5.119 -19.896 1.00 70.88 93 THR A O 1
ATOM 758 N N . ARG A 1 94 ? -0.395 3.296 -19.940 1.00 63.34 94 ARG A N 1
ATOM 759 C CA . ARG A 1 94 ? 0.533 3.756 -18.898 1.00 63.34 94 ARG A CA 1
ATOM 760 C C . ARG A 1 94 ? 1.986 3.668 -19.332 1.00 63.34 94 ARG A C 1
ATOM 762 O O . ARG A 1 94 ? 2.469 2.607 -19.709 1.00 63.34 94 ARG A O 1
ATOM 769 N N . ASN A 1 95 ? 2.719 4.761 -19.141 1.00 61.66 95 ASN A N 1
ATOM 770 C CA . ASN A 1 95 ? 4.157 4.799 -19.376 1.00 61.66 95 ASN A CA 1
ATOM 771 C C . ASN A 1 95 ? 4.907 4.306 -18.124 1.00 61.66 95 ASN A C 1
ATOM 773 O O . ASN A 1 95 ? 4.907 4.962 -17.077 1.00 61.66 95 ASN A O 1
ATOM 777 N N . ARG A 1 96 ? 5.483 3.104 -18.199 1.00 65.50 96 ARG A N 1
ATOM 778 C CA . ARG A 1 96 ? 6.116 2.414 -17.065 1.00 65.50 96 ARG A CA 1
ATOM 779 C C . ARG A 1 96 ? 7.599 2.191 -17.327 1.00 65.50 96 ARG A C 1
ATOM 781 O O . ARG A 1 96 ? 7.993 1.902 -18.452 1.00 65.50 96 ARG A O 1
ATOM 788 N N . ASP A 1 97 ? 8.403 2.266 -16.266 1.00 63.75 97 ASP A N 1
ATOM 789 C CA . ASP A 1 97 ? 9.816 1.876 -16.307 1.00 63.75 97 ASP A CA 1
ATOM 790 C C . ASP A 1 97 ? 9.964 0.415 -16.763 1.00 63.75 97 ASP A C 1
ATOM 792 O O . ASP A 1 97 ? 9.008 -0.357 -16.667 1.00 63.75 97 ASP A O 1
ATOM 796 N N . LYS A 1 98 ? 11.160 0.019 -17.234 1.00 66.62 98 LYS A N 1
ATOM 797 C CA . LYS A 1 98 ? 11.440 -1.334 -17.760 1.00 66.62 98 LYS A CA 1
ATOM 798 C C . LYS A 1 98 ? 10.799 -2.428 -16.893 1.00 66.62 98 LYS A C 1
ATOM 800 O O . LYS A 1 98 ? 11.264 -2.737 -15.791 1.00 66.62 98 LYS A O 1
ATOM 805 N N . ILE A 1 99 ? 9.741 -3.034 -17.428 1.00 74.31 99 ILE A N 1
ATOM 806 C CA . ILE A 1 99 ? 8.978 -4.084 -16.760 1.00 74.31 99 ILE A CA 1
ATOM 807 C C . ILE A 1 99 ? 9.783 -5.379 -16.878 1.00 74.31 99 ILE A C 1
ATOM 809 O O . ILE A 1 99 ? 9.940 -5.925 -17.967 1.00 74.31 99 ILE A O 1
ATOM 813 N N . THR A 1 100 ? 10.294 -5.886 -15.758 1.00 87.19 100 THR A N 1
ATOM 814 C CA . THR A 1 100 ? 10.938 -7.204 -15.690 1.00 87.19 100 THR A CA 1
ATOM 815 C C . THR A 1 100 ? 10.265 -8.051 -14.618 1.00 87.19 100 THR A C 1
ATOM 817 O O . THR A 1 100 ? 9.778 -7.528 -13.613 1.00 87.19 100 THR A O 1
ATOM 820 N N . LEU A 1 101 ? 10.254 -9.373 -14.804 1.00 90.12 101 LEU A N 1
ATOM 821 C CA . LEU A 1 101 ? 9.752 -10.301 -13.785 1.00 90.12 101 LEU A CA 1
ATOM 822 C C . LEU A 1 101 ? 10.508 -10.164 -12.458 1.00 90.12 101 LEU A C 1
ATOM 824 O O . LEU A 1 101 ? 9.897 -10.258 -11.398 1.00 90.12 101 LEU A O 1
ATOM 828 N N . ALA A 1 102 ? 11.818 -9.909 -12.512 1.00 91.69 102 ALA A N 1
ATOM 829 C CA . ALA A 1 102 ? 12.639 -9.694 -11.323 1.00 91.69 102 ALA A CA 1
ATOM 830 C C . ALA A 1 102 ? 12.197 -8.447 -10.541 1.00 91.69 102 ALA A C 1
ATOM 832 O O . ALA A 1 102 ? 12.033 -8.516 -9.324 1.00 91.69 102 ALA A O 1
ATOM 833 N N . ASN A 1 103 ? 11.926 -7.337 -11.237 1.00 90.06 103 ASN A N 1
ATOM 834 C CA . ASN A 1 103 ? 11.429 -6.116 -10.602 1.00 90.06 103 ASN A CA 1
ATOM 835 C C . ASN A 1 103 ? 10.050 -6.333 -9.974 1.00 90.06 103 ASN A C 1
ATOM 837 O O . ASN A 1 103 ? 9.829 -5.902 -8.850 1.00 90.06 103 ASN A O 1
ATOM 841 N N . ILE A 1 104 ? 9.149 -7.050 -10.654 1.00 92.88 104 ILE A N 1
ATOM 842 C CA . ILE A 1 104 ? 7.821 -7.365 -10.109 1.00 92.88 104 ILE A CA 1
ATOM 843 C C . ILE A 1 104 ? 7.938 -8.205 -8.834 1.00 92.88 104 ILE A C 1
ATOM 845 O O . ILE A 1 104 ? 7.278 -7.895 -7.849 1.00 92.88 104 ILE A O 1
ATOM 849 N N . LYS A 1 105 ? 8.786 -9.241 -8.822 1.00 94.94 105 LYS A N 1
ATOM 850 C CA . LYS A 1 105 ? 9.022 -10.057 -7.618 1.00 94.94 105 LYS A CA 1
ATOM 851 C C . LYS A 1 105 ? 9.523 -9.197 -6.457 1.00 94.94 105 LYS A C 1
ATOM 853 O O . LYS A 1 105 ? 8.942 -9.237 -5.381 1.00 94.94 105 LYS A O 1
ATOM 858 N N . LYS A 1 106 ? 10.508 -8.336 -6.719 1.00 94.06 106 LYS A N 1
ATOM 859 C CA . LYS A 1 106 ? 11.035 -7.396 -5.723 1.00 94.06 106 LYS A CA 1
ATOM 860 C C . LYS A 1 10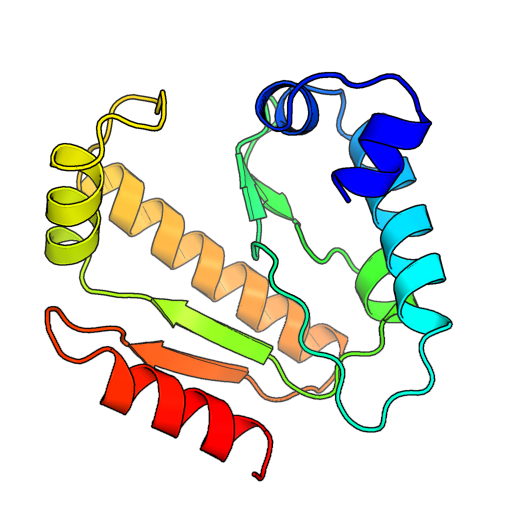6 ? 9.961 -6.438 -5.191 1.00 94.06 106 LYS A C 1
ATOM 862 O O . LYS A 1 106 ? 9.888 -6.214 -3.990 1.00 94.06 106 LYS A O 1
ATOM 867 N N . GLU A 1 107 ? 9.122 -5.882 -6.066 1.00 93.56 107 GLU A N 1
ATOM 868 C CA . GLU A 1 107 ? 7.999 -5.021 -5.670 1.00 93.56 107 GLU A CA 1
ATOM 869 C C . GLU A 1 107 ? 7.005 -5.765 -4.764 1.00 93.56 107 GLU A C 1
ATOM 871 O O . GLU A 1 107 ? 6.543 -5.203 -3.774 1.00 93.56 107 GLU A O 1
ATOM 876 N N . LEU A 1 108 ? 6.703 -7.031 -5.066 1.00 95.44 108 LEU A N 1
ATOM 877 C CA . LEU A 1 108 ? 5.818 -7.857 -4.242 1.00 95.44 108 LEU A CA 1
ATOM 878 C C . LEU A 1 108 ? 6.409 -8.142 -2.854 1.00 95.44 108 LEU A C 1
ATOM 880 O O . LEU A 1 108 ? 5.680 -8.063 -1.864 1.00 95.44 108 LEU A O 1
ATOM 884 N N . ASP A 1 109 ? 7.713 -8.411 -2.768 1.00 95.81 109 ASP A N 1
ATOM 885 C CA . ASP A 1 109 ? 8.401 -8.638 -1.490 1.00 95.81 109 ASP A CA 1
ATOM 886 C C . ASP A 1 109 ? 8.371 -7.376 -0.614 1.00 95.81 109 ASP A C 1
ATOM 888 O O . ASP A 1 109 ? 8.025 -7.430 0.569 1.00 95.81 109 ASP A O 1
ATOM 892 N N . VAL A 1 110 ? 8.654 -6.214 -1.212 1.00 96.00 110 VAL A N 1
ATOM 893 C CA . VAL A 1 110 ? 8.584 -4.915 -0.524 1.00 96.00 110 VAL A CA 1
ATOM 894 C C . VAL A 1 110 ? 7.157 -4.607 -0.077 1.00 96.00 110 VAL A C 1
ATOM 896 O O . VAL A 1 110 ? 6.956 -4.185 1.061 1.00 96.00 110 VAL A O 1
ATOM 899 N N . GLN A 1 111 ? 6.155 -4.862 -0.928 1.00 96.19 111 GLN A N 1
ATOM 900 C CA . GLN A 1 111 ? 4.744 -4.696 -0.570 1.00 96.19 111 GLN A CA 1
ATOM 901 C C . GLN A 1 111 ? 4.396 -5.549 0.651 1.00 96.19 111 GLN A C 1
ATOM 903 O O . GLN A 1 111 ? 3.777 -5.045 1.587 1.00 96.19 111 GLN A O 1
ATOM 908 N N . SER A 1 112 ? 4.809 -6.820 0.655 1.00 95.50 112 SER A N 1
ATOM 909 C CA . SER A 1 112 ? 4.557 -7.724 1.776 1.00 95.50 112 SER A CA 1
ATOM 910 C C . SER A 1 112 ? 5.175 -7.186 3.065 1.00 95.50 112 SER A C 1
ATOM 912 O O . SER A 1 112 ? 4.480 -7.089 4.073 1.00 95.50 112 SER A O 1
ATOM 914 N N . GLY A 1 113 ? 6.445 -6.769 3.027 1.00 96.88 113 GLY A N 1
ATOM 915 C CA . GLY A 1 113 ? 7.132 -6.214 4.195 1.00 96.88 113 GLY A CA 1
ATOM 916 C C . GLY A 1 113 ? 6.474 -4.940 4.734 1.00 96.88 113 GLY A C 1
ATOM 917 O O . GLY A 1 113 ? 6.255 -4.820 5.939 1.00 96.88 113 GLY A O 1
ATOM 918 N N . MET A 1 114 ? 6.100 -4.005 3.855 1.00 96.94 114 MET A N 1
ATOM 919 C CA . MET A 1 114 ? 5.475 -2.746 4.274 1.00 96.94 114 MET A CA 1
ATOM 920 C C . MET A 1 114 ? 4.072 -2.943 4.849 1.00 96.94 114 MET A C 1
ATOM 922 O O . MET A 1 114 ? 3.739 -2.325 5.859 1.00 96.94 114 MET A O 1
ATOM 926 N N . ILE A 1 115 ? 3.259 -3.823 4.259 1.00 96.88 115 ILE A N 1
ATOM 927 C CA . ILE A 1 115 ? 1.931 -4.130 4.802 1.00 96.88 115 ILE A CA 1
ATOM 928 C C . ILE A 1 115 ? 2.045 -4.832 6.160 1.00 96.88 115 ILE A C 1
ATOM 930 O O . ILE A 1 115 ? 1.314 -4.477 7.084 1.00 96.88 115 ILE A O 1
ATOM 934 N N . SER A 1 116 ? 2.988 -5.766 6.325 1.00 96.75 116 SER A N 1
ATOM 935 C CA . SER A 1 116 ? 3.258 -6.378 7.631 1.00 96.75 116 SER A CA 1
ATOM 936 C C . SER A 1 116 ? 3.660 -5.336 8.679 1.00 96.75 116 SER A C 1
ATOM 938 O O . SER A 1 116 ? 3.166 -5.391 9.802 1.00 96.75 116 SER A O 1
ATOM 940 N N . ALA A 1 117 ? 4.489 -4.351 8.323 1.00 97.44 117 ALA A N 1
ATOM 941 C CA . ALA A 1 117 ? 4.842 -3.262 9.233 1.00 97.44 117 ALA A CA 1
ATOM 942 C C . ALA A 1 117 ? 3.621 -2.406 9.620 1.00 97.44 117 ALA A C 1
ATOM 944 O O . ALA A 1 117 ? 3.441 -2.101 10.797 1.00 97.44 117 ALA A O 1
ATOM 945 N N . CYS A 1 118 ? 2.746 -2.074 8.664 1.00 97.50 118 CYS A N 1
ATOM 946 C CA . CYS A 1 118 ? 1.508 -1.336 8.944 1.00 97.50 118 CYS A CA 1
ATOM 947 C C . CYS A 1 118 ? 0.611 -2.089 9.938 1.00 97.50 118 CYS A C 1
ATOM 949 O O . CYS A 1 118 ? 0.076 -1.488 10.870 1.00 97.50 118 CYS A O 1
ATOM 951 N N . ALA A 1 119 ? 0.487 -3.407 9.767 1.00 96.88 119 ALA A N 1
ATOM 952 C CA . ALA A 1 119 ? -0.275 -4.275 10.659 1.00 96.88 119 ALA A CA 1
ATOM 953 C C . ALA A 1 119 ? 0.290 -4.284 12.083 1.00 96.88 119 ALA A C 1
ATOM 955 O O . ALA A 1 119 ? -0.458 -4.142 13.043 1.00 96.88 119 ALA A O 1
ATOM 956 N N . VAL A 1 120 ? 1.616 -4.380 12.224 1.00 97.62 120 VAL A N 1
ATOM 957 C CA . VAL A 1 120 ? 2.284 -4.339 13.534 1.00 97.62 120 VAL A CA 1
ATOM 958 C C . VAL A 1 120 ? 2.087 -2.985 14.221 1.00 97.62 120 VAL A C 1
ATOM 960 O O . VAL A 1 120 ? 1.829 -2.948 15.418 1.00 97.62 120 VAL A O 1
ATOM 963 N N . ILE A 1 121 ? 2.178 -1.878 13.477 1.00 96.75 121 ILE A N 1
ATOM 964 C CA . ILE A 1 121 ? 2.035 -0.518 14.025 1.00 96.75 121 ILE A CA 1
ATOM 965 C C . ILE A 1 121 ? 0.603 -0.240 14.503 1.00 96.75 121 ILE A C 1
ATOM 967 O O . ILE A 1 121 ? 0.413 0.443 15.505 1.00 96.75 121 ILE A O 1
ATOM 971 N N . THR A 1 122 ? -0.400 -0.731 13.776 1.00 97.19 122 THR A N 1
ATOM 972 C CA . THR A 1 122 ? -1.819 -0.417 14.039 1.00 97.19 122 THR A CA 1
ATOM 973 C C . THR A 1 122 ? -2.542 -1.472 14.870 1.00 97.19 122 THR A C 1
ATOM 975 O O . THR A 1 122 ? -3.569 -1.169 15.465 1.00 97.19 122 THR A O 1
ATOM 978 N N . GLY A 1 123 ? -2.032 -2.705 14.905 1.00 97.06 123 GLY A N 1
ATOM 979 C CA . GLY A 1 123 ? -2.745 -3.860 15.450 1.00 97.06 123 GLY A CA 1
ATOM 980 C C . GLY A 1 123 ? -3.814 -4.430 14.510 1.00 97.06 123 GLY A C 1
ATOM 981 O O . GLY A 1 123 ? -4.517 -5.364 14.895 1.00 97.06 123 GLY A O 1
ATOM 982 N N . SER A 1 124 ? -3.943 -3.907 13.288 1.00 96.25 124 SER A N 1
ATOM 983 C CA . SER A 1 124 ? -5.016 -4.285 12.366 1.00 96.25 124 SER A CA 1
ATOM 984 C C . SER A 1 124 ? -4.661 -5.515 11.522 1.00 96.25 124 SER A C 1
ATOM 986 O O . SER A 1 124 ? -3.532 -5.630 11.033 1.00 96.25 124 SER A O 1
ATOM 988 N N . PRO A 1 125 ? -5.608 -6.448 11.301 1.00 95.62 125 PRO A N 1
ATOM 989 C CA . PRO A 1 125 ? -5.369 -7.658 10.525 1.00 95.62 125 PRO A CA 1
ATOM 990 C C . PRO A 1 125 ? -5.106 -7.366 9.044 1.00 95.62 125 PRO A C 1
ATOM 992 O O . PRO A 1 125 ? -5.640 -6.421 8.460 1.00 95.62 125 PRO A O 1
ATOM 995 N N . VAL A 1 126 ? -4.331 -8.253 8.413 1.00 95.81 126 VAL A N 1
ATOM 996 C CA . VAL A 1 126 ? -4.049 -8.224 6.972 1.00 95.81 126 VAL A CA 1
ATOM 997 C C . VAL A 1 126 ? -4.673 -9.435 6.296 1.00 95.81 126 VAL A C 1
ATOM 999 O O . VAL A 1 126 ? -4.376 -10.578 6.647 1.00 95.81 126 VAL A O 1
ATOM 1002 N N . ARG A 1 127 ? -5.460 -9.199 5.246 1.00 95.62 127 ARG A N 1
ATOM 1003 C CA . ARG A 1 127 ? -5.883 -10.236 4.304 1.00 95.62 127 ARG A CA 1
ATOM 1004 C C . ARG A 1 127 ? -5.071 -10.149 3.018 1.00 95.62 127 ARG A C 1
ATOM 1006 O O . ARG A 1 127 ? -5.125 -9.145 2.314 1.00 95.62 127 ARG A O 1
ATOM 1013 N N . LEU A 1 128 ? -4.382 -11.230 2.663 1.00 94.62 128 LEU A N 1
ATOM 1014 C CA . LEU A 1 128 ? -3.796 -11.385 1.332 1.00 94.62 128 LEU A CA 1
ATOM 1015 C C . LEU A 1 128 ? -4.853 -11.927 0.359 1.00 94.62 128 LEU A C 1
ATOM 1017 O O . LEU A 1 128 ? -5.419 -12.998 0.583 1.00 94.62 128 LEU A O 1
ATOM 1021 N N . VAL A 1 129 ? -5.092 -11.209 -0.737 1.00 96.62 129 VAL A N 1
ATOM 1022 C CA . VAL A 1 129 ? -6.034 -11.600 -1.791 1.00 96.62 129 VAL A CA 1
ATOM 1023 C C . VAL A 1 129 ? -5.285 -11.768 -3.107 1.00 96.62 129 VAL A C 1
ATOM 1025 O O . VAL A 1 129 ? -4.663 -10.838 -3.614 1.00 96.62 129 VAL A O 1
ATOM 1028 N N . LEU A 1 130 ? -5.360 -12.970 -3.682 1.00 95.88 130 LEU A N 1
ATOM 1029 C CA . LEU A 1 130 ? -4.771 -13.271 -4.986 1.00 95.88 130 LEU A CA 1
ATOM 1030 C C . LEU A 1 130 ? -5.800 -13.068 -6.103 1.00 95.88 130 LEU A C 1
ATOM 1032 O O . LEU A 1 130 ? -6.732 -13.860 -6.238 1.00 95.88 130 LEU A O 1
ATOM 1036 N N . ASN A 1 131 ? -5.594 -12.046 -6.930 1.00 96.75 131 ASN A N 1
ATOM 1037 C CA . ASN A 1 131 ? -6.389 -11.752 -8.116 1.00 96.75 131 ASN A CA 1
ATOM 1038 C C . ASN A 1 131 ? -5.849 -12.507 -9.341 1.00 96.75 131 ASN A C 1
ATOM 1040 O O . ASN A 1 131 ? -5.069 -11.969 -10.139 1.00 96.75 131 ASN A O 1
ATOM 1044 N N . ARG A 1 132 ? -6.262 -13.773 -9.453 1.00 94.44 132 ARG A N 1
ATOM 1045 C CA . ARG A 1 132 ? -5.904 -14.665 -10.563 1.00 94.44 132 ARG A CA 1
ATOM 1046 C C . ARG A 1 132 ? -6.583 -14.239 -11.863 1.00 94.44 132 ARG A C 1
ATOM 1048 O O . ARG A 1 132 ? -7.683 -13.690 -11.853 1.00 94.44 132 ARG A O 1
ATOM 1055 N N . GLU A 1 133 ? -5.941 -14.532 -12.986 1.00 91.69 133 GLU A N 1
ATOM 1056 C CA . GLU A 1 133 ? -6.489 -14.235 -14.313 1.00 91.69 133 GLU A CA 1
ATOM 1057 C C . GLU A 1 133 ? -7.903 -14.818 -14.501 1.00 91.69 133 GLU A C 1
ATOM 1059 O O . GLU A 1 133 ? -8.150 -15.990 -14.217 1.00 91.69 133 GLU A O 1
ATOM 1064 N N . GLY A 1 134 ? -8.850 -13.982 -14.942 1.00 93.38 134 GLY A N 1
ATOM 1065 C CA . GLY A 1 134 ? -10.252 -14.372 -15.146 1.00 93.38 134 GLY A CA 1
ATOM 1066 C C . GLY A 1 134 ? -11.056 -14.666 -13.868 1.00 93.38 134 GLY A C 1
ATOM 1067 O O . GLY A 1 134 ? -12.187 -15.136 -13.969 1.00 93.38 134 GLY A O 1
ATOM 1068 N N . LYS A 1 135 ? -10.511 -14.409 -12.669 1.00 95.56 135 LYS A N 1
ATOM 1069 C CA . LYS A 1 135 ? -11.152 -14.700 -11.368 1.00 95.56 135 LYS A CA 1
ATOM 1070 C C . LYS A 1 135 ? -11.437 -13.441 -10.543 1.00 95.56 135 LYS A C 1
ATOM 1072 O O . LYS A 1 135 ? -11.344 -13.459 -9.319 1.00 95.56 135 LYS A O 1
ATOM 1077 N N . ILE A 1 136 ? -11.807 -12.348 -11.210 1.00 94.94 136 ILE A N 1
ATOM 1078 C CA . ILE A 1 136 ? -12.036 -11.054 -10.553 1.00 94.94 136 ILE A CA 1
ATOM 1079 C C . ILE A 1 136 ? -13.147 -11.110 -9.494 1.00 94.94 136 ILE A C 1
ATOM 1081 O O . ILE A 1 136 ? -12.965 -10.567 -8.410 1.00 94.94 136 ILE A O 1
ATOM 1085 N N . ASN A 1 137 ? -14.240 -11.835 -9.759 1.00 96.31 137 ASN A N 1
ATOM 1086 C CA . ASN A 1 137 ? -15.343 -11.988 -8.804 1.00 96.31 137 ASN A CA 1
ATOM 1087 C C . ASN A 1 137 ? -14.883 -12.722 -7.537 1.00 96.31 137 ASN A C 1
ATOM 1089 O O . ASN A 1 137 ? -15.131 -12.256 -6.437 1.00 96.31 137 ASN A O 1
ATOM 1093 N N . GLU A 1 138 ? -14.093 -13.792 -7.683 1.00 96.12 138 GLU A N 1
ATOM 1094 C CA . GLU A 1 138 ? -13.530 -14.522 -6.536 1.00 96.12 138 GLU A CA 1
ATOM 1095 C C . GLU A 1 138 ? -12.600 -13.631 -5.693 1.00 96.12 138 GLU A C 1
ATOM 1097 O O . GLU A 1 138 ? -12.544 -13.753 -4.468 1.00 96.12 138 GLU A O 1
ATOM 1102 N N . ALA A 1 139 ? -11.844 -12.737 -6.337 1.00 96.19 139 ALA A N 1
ATOM 1103 C CA . ALA A 1 139 ? -11.016 -11.768 -5.630 1.00 96.19 139 ALA A CA 1
ATOM 1104 C C . ALA A 1 139 ? -11.876 -10.737 -4.883 1.00 96.19 139 ALA A C 1
ATOM 1106 O O . ALA A 1 139 ? -11.592 -10.464 -3.720 1.00 96.19 139 ALA A O 1
ATOM 1107 N N . ALA A 1 140 ? -12.929 -10.213 -5.517 1.00 95.50 140 ALA A N 1
ATOM 1108 C CA . ALA A 1 140 ? -13.863 -9.275 -4.899 1.00 95.50 140 ALA A CA 1
ATOM 1109 C C . ALA A 1 140 ? -14.570 -9.895 -3.683 1.00 95.50 140 ALA A C 1
ATOM 1111 O O . ALA A 1 140 ? -14.535 -9.309 -2.603 1.00 95.50 140 ALA A O 1
ATOM 1112 N N . ASP A 1 141 ? -15.089 -11.118 -3.811 1.00 95.88 141 ASP A N 1
ATOM 1113 C CA . ASP A 1 141 ? -15.753 -11.839 -2.719 1.00 95.88 141 ASP A CA 1
ATOM 1114 C C . ASP A 1 141 ? -14.821 -12.013 -1.511 1.00 95.88 141 ASP A C 1
ATOM 1116 O O . ASP A 1 141 ? -15.212 -11.794 -0.365 1.00 95.88 141 ASP A O 1
ATOM 1120 N N . LYS A 1 142 ? -13.543 -12.338 -1.749 1.00 94.75 142 LYS A N 1
ATOM 1121 C CA . LYS A 1 142 ? -12.540 -12.455 -0.676 1.00 94.75 142 LYS A CA 1
ATOM 1122 C C . LYS A 1 142 ? -12.228 -11.128 0.010 1.00 94.75 142 LYS A C 1
ATOM 1124 O O . LYS A 1 142 ? -11.842 -11.161 1.177 1.00 94.75 142 LYS A O 1
ATOM 1129 N N . ILE A 1 143 ? -12.325 -10.000 -0.698 1.00 94.62 143 ILE A N 1
ATOM 1130 C CA . ILE A 1 143 ? -12.150 -8.660 -0.118 1.00 94.62 143 ILE A CA 1
ATOM 1131 C C . ILE A 1 143 ? -13.350 -8.334 0.775 1.00 94.62 143 ILE A C 1
ATOM 1133 O O . ILE A 1 143 ? -13.147 -7.940 1.917 1.00 94.62 143 ILE A O 1
ATOM 1137 N N . ILE A 1 144 ? -14.570 -8.561 0.283 1.00 93.06 144 ILE A N 1
ATOM 1138 C CA . ILE A 1 144 ? -15.828 -8.319 1.010 1.00 93.06 144 ILE A CA 1
ATOM 1139 C C . ILE A 1 144 ? -15.853 -9.130 2.317 1.00 93.06 144 ILE A C 1
ATOM 1141 O O . ILE A 1 144 ? -15.993 -8.567 3.402 1.00 93.06 144 ILE A O 1
ATOM 1145 N N . GLN A 1 145 ? -15.532 -10.424 2.242 1.00 91.00 145 GLN A N 1
ATOM 1146 C CA . GLN A 1 145 ? -15.419 -11.283 3.426 1.00 91.00 145 GLN A CA 1
ATOM 1147 C C . GLN A 1 145 ? -14.350 -10.806 4.422 1.00 91.00 145 GLN A C 1
ATOM 1149 O O . GLN A 1 145 ? -14.489 -11.001 5.628 1.00 91.00 145 GLN A O 1
ATOM 1154 N N . ALA A 1 146 ? -13.259 -10.195 3.946 1.00 87.31 146 ALA A N 1
ATOM 1155 C CA . ALA A 1 146 ? -12.170 -9.724 4.805 1.00 87.31 146 ALA A CA 1
ATOM 1156 C C . ALA A 1 146 ? -12.546 -8.513 5.665 1.00 87.31 146 ALA A C 1
ATOM 1158 O O . ALA A 1 146 ? -11.881 -8.260 6.672 1.00 87.31 146 ALA A O 1
ATOM 1159 N N . ILE A 1 147 ? -13.580 -7.777 5.257 1.00 86.62 147 ILE A N 1
ATOM 1160 C CA . ILE A 1 147 ? -14.125 -6.622 5.977 1.00 86.62 147 ILE A CA 1
ATOM 1161 C C . ILE A 1 147 ? -15.452 -6.948 6.681 1.00 86.62 147 ILE A C 1
ATOM 1163 O O . ILE A 1 147 ? -16.084 -6.050 7.226 1.00 86.62 147 ILE A O 1
ATOM 1167 N N . GLY A 1 148 ? -15.847 -8.228 6.718 1.00 84.00 148 GLY A N 1
ATOM 1168 C CA . GLY A 1 148 ? -17.014 -8.704 7.468 1.00 84.00 148 GLY A CA 1
ATOM 1169 C C . GLY A 1 148 ? -18.364 -8.417 6.809 1.00 84.00 148 GLY A C 1
ATOM 1170 O O . GLY A 1 148 ? -19.363 -8.330 7.522 1.00 84.00 148 GLY A O 1
ATOM 1171 N N . LEU A 1 149 ? -18.383 -8.259 5.482 1.00 81.69 149 LEU A N 1
ATOM 1172 C CA . LEU A 1 149 ? -19.589 -8.087 4.670 1.00 81.69 149 LEU A CA 1
ATOM 1173 C C . LEU A 1 149 ? -19.968 -9.361 3.904 1.00 81.69 149 LEU A C 1
ATOM 1175 O O . LEU A 1 149 ? -19.084 -10.229 3.704 1.00 81.69 149 LEU A O 1
#

pLDDT: mean 90.56, std 7.82, range [61.66, 97.69]

Radius of gyration: 16.04 Å; chains: 1; bounding box: 35×38×39 Å